Protein AF-A0A2V5W8M3-F1 (afdb_monomer_lite)

Sequence (105 aa):
MKFFTLVLGVSVAIVAWLQWWVALNKLRLDLFDRRYKVYDATRNFLGAIIREAKFTNSELFEFYARTSDAEFLFGADVVDYLGQIRKRAVHMQTAQQLFEPFASR

Structure (mmCIF, N/CA/C/O backbone):
data_AF-A0A2V5W8M3-F1
#
_entry.id   AF-A0A2V5W8M3-F1
#
loop_
_atom_site.group_PDB
_atom_site.id
_atom_site.type_symbol
_atom_site.label_atom_id
_atom_site.label_alt_id
_atom_site.label_comp_id
_atom_site.label_asym_id
_atom_site.label_entity_id
_atom_site.label_seq_id
_atom_site.pdbx_PDB_ins_code
_atom_site.Cartn_x
_atom_site.Cartn_y
_atom_site.Cartn_z
_atom_site.occupancy
_atom_site.B_iso_or_equiv
_atom_site.auth_seq_id
_atom_site.auth_comp_id
_atom_site.auth_asym_id
_atom_site.auth_atom_id
_atom_site.pdbx_PDB_model_num
ATOM 1 N N . MET A 1 1 ? 32.809 14.640 -42.524 1.00 63.12 1 MET A N 1
ATOM 2 C CA . MET A 1 1 ? 31.335 14.628 -42.347 1.00 63.12 1 MET A CA 1
ATOM 3 C C . MET A 1 1 ? 30.764 13.242 -42.019 1.00 63.12 1 MET A C 1
ATOM 5 O O . MET A 1 1 ? 30.151 13.124 -40.972 1.00 63.12 1 MET A O 1
ATOM 9 N N . LYS A 1 2 ? 31.010 12.183 -42.812 1.00 73.12 2 LYS A N 1
ATOM 10 C CA . LYS A 1 2 ? 30.435 10.828 -42.592 1.00 73.12 2 LYS A CA 1
ATOM 11 C C . LYS A 1 2 ? 30.845 10.120 -41.281 1.00 73.12 2 LYS A C 1
ATOM 13 O O . LYS A 1 2 ? 30.074 9.342 -40.734 1.00 73.12 2 LYS A O 1
ATOM 18 N N . PHE A 1 3 ? 32.043 10.395 -40.761 1.00 78.81 3 PHE A N 1
ATOM 19 C CA . PHE A 1 3 ? 32.505 9.830 -39.484 1.00 78.81 3 PHE A CA 1
ATOM 20 C C . PHE A 1 3 ? 31.733 10.399 -38.281 1.00 78.81 3 PHE A C 1
ATOM 22 O O . PHE A 1 3 ? 31.322 9.652 -37.403 1.00 78.81 3 PHE A O 1
ATOM 29 N N . PHE A 1 4 ? 31.444 11.706 -38.280 1.00 85.38 4 PHE A N 1
ATOM 30 C CA . PHE A 1 4 ? 30.681 12.358 -37.209 1.00 85.38 4 PHE A CA 1
ATOM 31 C C . PHE A 1 4 ? 29.245 11.843 -37.119 1.00 85.38 4 PHE A C 1
ATOM 33 O O . PHE A 1 4 ? 28.742 11.623 -36.024 1.00 85.38 4 PHE A O 1
ATOM 40 N N . THR A 1 5 ? 28.598 11.597 -38.261 1.00 89.38 5 THR A N 1
ATOM 41 C CA . THR A 1 5 ? 27.253 11.007 -38.290 1.00 89.38 5 THR A CA 1
ATOM 42 C C . THR A 1 5 ? 27.247 9.565 -37.784 1.00 89.38 5 THR A C 1
ATOM 44 O O . THR A 1 5 ? 26.289 9.160 -37.133 1.00 89.38 5 THR A O 1
ATOM 47 N N . LEU A 1 6 ? 28.321 8.802 -38.034 1.00 88.12 6 LEU A N 1
ATOM 48 C CA . LEU A 1 6 ? 28.472 7.443 -37.509 1.00 88.12 6 LEU A CA 1
ATOM 49 C C . LEU A 1 6 ? 28.636 7.458 -35.984 1.00 88.12 6 LEU A C 1
ATOM 51 O O . LEU A 1 6 ? 27.923 6.743 -35.287 1.00 88.12 6 LEU A O 1
ATOM 55 N N . VAL A 1 7 ? 29.531 8.309 -35.468 1.00 92.00 7 VAL A N 1
ATOM 56 C CA . VAL A 1 7 ? 29.749 8.466 -34.022 1.00 92.00 7 VAL A CA 1
ATOM 57 C C . VAL A 1 7 ? 28.460 8.906 -33.335 1.00 92.00 7 VAL A C 1
ATOM 59 O O . VAL A 1 7 ? 28.068 8.298 -32.346 1.00 92.00 7 VAL A O 1
ATOM 62 N N . LEU A 1 8 ? 27.751 9.887 -33.902 1.00 92.75 8 LEU A N 1
ATOM 63 C CA . LEU A 1 8 ? 26.470 10.346 -33.373 1.00 92.75 8 LEU A CA 1
ATOM 64 C C . LEU A 1 8 ? 25.429 9.219 -33.336 1.00 92.75 8 LEU A C 1
ATOM 66 O O . LEU A 1 8 ? 24.766 9.041 -32.319 1.00 92.75 8 LEU A O 1
ATOM 70 N N . GLY A 1 9 ? 25.307 8.436 -34.410 1.00 93.06 9 GLY A N 1
ATOM 71 C CA . GLY A 1 9 ? 24.382 7.302 -34.461 1.00 93.06 9 GLY A CA 1
ATOM 72 C C . GLY A 1 9 ? 24.689 6.246 -33.397 1.00 93.06 9 GLY A C 1
ATOM 73 O O . GLY A 1 9 ? 23.782 5.790 -32.703 1.00 93.06 9 GLY A O 1
ATOM 74 N N . VAL A 1 10 ? 25.970 5.913 -33.208 1.00 93.75 10 VAL A N 1
ATOM 75 C CA . VAL A 1 10 ? 26.413 4.982 -32.159 1.00 93.75 10 VAL A CA 1
ATOM 76 C C . VAL A 1 10 ? 26.123 5.549 -30.768 1.00 93.75 10 VAL A C 1
ATOM 78 O O . VAL A 1 10 ? 25.591 4.836 -29.920 1.00 93.75 10 VAL A O 1
ATOM 81 N N . SER A 1 11 ? 26.400 6.833 -30.529 1.00 93.06 11 SER A N 1
ATOM 82 C CA . SER A 1 11 ? 26.088 7.490 -29.256 1.00 93.06 11 SER A CA 1
ATOM 83 C C . SER A 1 11 ? 24.591 7.456 -28.945 1.00 93.06 11 SER A C 1
ATOM 85 O O . SER A 1 11 ? 24.214 7.121 -27.824 1.00 93.06 11 SER A O 1
ATOM 87 N N . VAL A 1 12 ? 23.731 7.737 -29.928 1.00 95.44 12 VAL A N 1
ATOM 88 C CA . VAL A 1 12 ? 22.270 7.663 -29.761 1.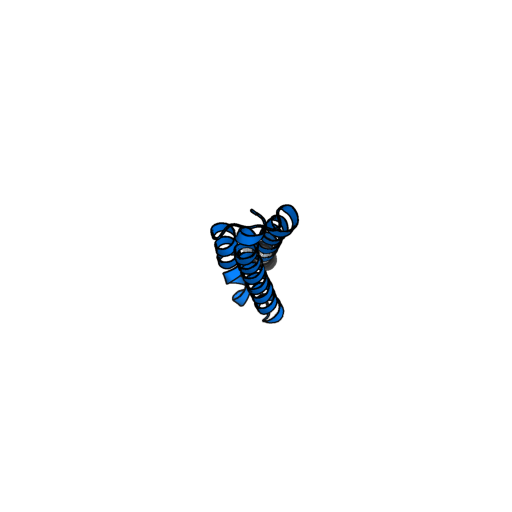00 95.44 12 VAL A CA 1
ATOM 89 C C . VAL A 1 12 ? 21.827 6.231 -29.456 1.00 95.44 12 VAL A C 1
ATOM 91 O O . VAL A 1 12 ? 21.029 6.032 -28.543 1.00 95.44 12 VAL A O 1
ATOM 94 N N . ALA A 1 13 ? 22.375 5.231 -30.152 1.00 94.38 13 ALA A N 1
ATOM 95 C CA . ALA A 1 13 ? 22.062 3.826 -29.893 1.00 94.38 13 ALA A CA 1
ATOM 96 C C . ALA A 1 13 ? 22.451 3.395 -28.466 1.00 94.38 13 ALA A C 1
ATOM 98 O O . ALA A 1 13 ? 21.671 2.725 -27.789 1.00 94.38 13 ALA A O 1
ATOM 99 N N . ILE A 1 14 ? 23.620 3.829 -27.978 1.00 95.25 14 ILE A N 1
ATOM 100 C CA . ILE A 1 14 ? 24.078 3.557 -26.606 1.00 95.25 14 ILE A CA 1
ATOM 101 C C . ILE A 1 14 ? 23.152 4.221 -25.582 1.00 95.25 14 ILE A C 1
ATOM 103 O O . ILE A 1 14 ? 22.720 3.572 -24.629 1.00 95.25 14 ILE A O 1
ATOM 107 N N . VAL A 1 15 ? 22.815 5.499 -25.773 1.00 95.50 15 VAL A N 1
ATOM 108 C CA . VAL A 1 15 ? 21.918 6.222 -24.859 1.00 95.50 15 VAL A CA 1
ATOM 109 C C . VAL A 1 15 ? 20.533 5.577 -24.831 1.00 95.50 15 VAL A C 1
ATOM 111 O O . VAL A 1 15 ? 19.990 5.374 -23.747 1.00 95.50 15 VAL A O 1
ATOM 114 N N . ALA A 1 16 ? 19.986 5.188 -25.984 1.00 93.88 16 ALA A N 1
ATOM 115 C CA . ALA A 1 16 ? 18.694 4.510 -26.064 1.00 93.88 16 ALA A CA 1
ATOM 116 C C . ALA A 1 16 ? 18.699 3.171 -25.303 1.00 93.88 16 ALA A C 1
ATOM 118 O O . ALA A 1 16 ? 17.759 2.868 -24.566 1.00 93.88 16 ALA A O 1
ATOM 119 N N . TRP A 1 17 ? 19.782 2.394 -25.412 1.00 95.06 17 TRP A N 1
ATOM 120 C CA . TRP A 1 17 ? 19.950 1.152 -24.653 1.00 95.06 17 TRP A CA 1
ATOM 121 C C . TRP A 1 17 ? 19.987 1.393 -23.137 1.00 95.06 17 TRP A C 1
ATOM 123 O O . TRP A 1 17 ? 19.315 0.701 -22.370 1.00 95.06 17 TRP A O 1
ATOM 133 N N . LEU A 1 18 ? 20.726 2.413 -22.692 1.00 94.56 18 LEU A N 1
ATOM 134 C CA . LEU A 1 18 ? 20.771 2.800 -21.280 1.00 94.56 18 LEU A CA 1
ATOM 135 C C . LEU A 1 18 ? 19.397 3.266 -20.779 1.00 94.56 18 LEU A C 1
ATOM 137 O O . LEU A 1 18 ? 18.977 2.875 -19.689 1.00 94.56 18 LEU A O 1
ATOM 141 N N . GLN A 1 19 ? 18.668 4.046 -21.581 1.00 94.00 19 GLN A N 1
ATOM 142 C CA . GLN A 1 19 ? 17.314 4.498 -21.253 1.00 94.00 19 GLN A CA 1
ATOM 143 C C . GLN A 1 19 ? 16.341 3.331 -21.080 1.00 94.00 19 GLN A C 1
ATOM 145 O O . GLN A 1 19 ? 15.547 3.344 -20.140 1.00 94.00 19 GLN A O 1
ATOM 150 N N . TRP A 1 20 ? 16.432 2.300 -21.925 1.00 93.19 20 TRP A N 1
ATOM 151 C CA . TRP A 1 20 ? 15.625 1.088 -21.782 1.00 93.19 20 TRP A CA 1
ATOM 152 C C . TRP A 1 20 ? 15.871 0.391 -20.438 1.00 93.19 20 TRP A C 1
ATOM 154 O O . TRP A 1 20 ? 14.930 0.029 -19.729 1.00 93.19 20 TRP A O 1
ATOM 164 N N . TRP A 1 21 ?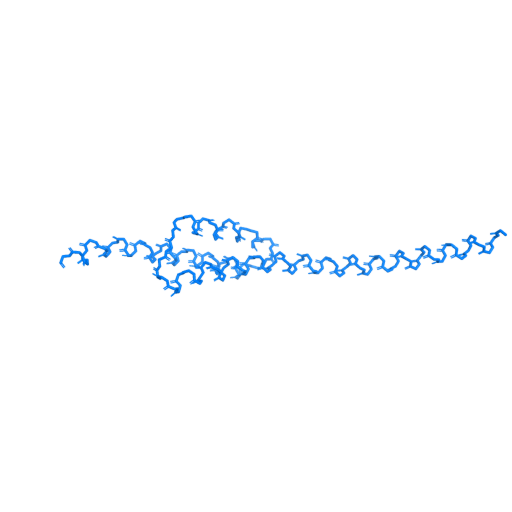 17.139 0.251 -20.046 1.00 92.38 21 TRP A N 1
ATOM 165 C CA . TRP A 1 21 ? 17.501 -0.378 -18.777 1.00 92.38 21 TRP A CA 1
ATOM 166 C C . TRP A 1 21 ? 17.018 0.432 -17.563 1.00 92.38 21 TRP A C 1
ATOM 168 O O . TRP A 1 21 ? 16.478 -0.129 -16.607 1.00 92.38 21 TRP A O 1
ATOM 178 N N . VAL A 1 22 ? 17.129 1.763 -17.626 1.00 94.56 22 VAL A N 1
ATOM 179 C CA . VAL A 1 22 ? 16.592 2.670 -16.598 1.00 94.56 22 VAL A CA 1
ATOM 180 C C . VAL A 1 22 ? 15.068 2.566 -16.508 1.00 94.56 22 VAL A C 1
ATOM 182 O O . VAL A 1 22 ? 14.536 2.478 -15.402 1.00 94.56 22 VAL A O 1
ATOM 185 N N . ALA A 1 23 ? 14.360 2.524 -17.639 1.00 93.31 23 ALA A N 1
ATOM 186 C CA . ALA A 1 23 ? 12.906 2.384 -17.665 1.00 93.31 23 ALA A CA 1
ATOM 187 C C . ALA A 1 23 ? 12.446 1.072 -17.010 1.00 93.31 23 ALA A C 1
ATOM 189 O O . ALA A 1 23 ? 11.504 1.074 -16.218 1.00 93.31 23 ALA A O 1
ATOM 190 N N . LEU A 1 24 ? 13.154 -0.033 -17.262 1.00 92.31 24 LEU A N 1
ATOM 191 C CA . LEU A 1 24 ? 12.851 -1.321 -16.638 1.00 92.31 24 LEU A CA 1
ATOM 192 C C . LEU A 1 24 ? 13.040 -1.290 -15.113 1.00 92.31 24 LEU A C 1
ATOM 194 O O . LEU A 1 24 ? 12.214 -1.822 -14.371 1.00 92.31 24 LEU A O 1
ATOM 198 N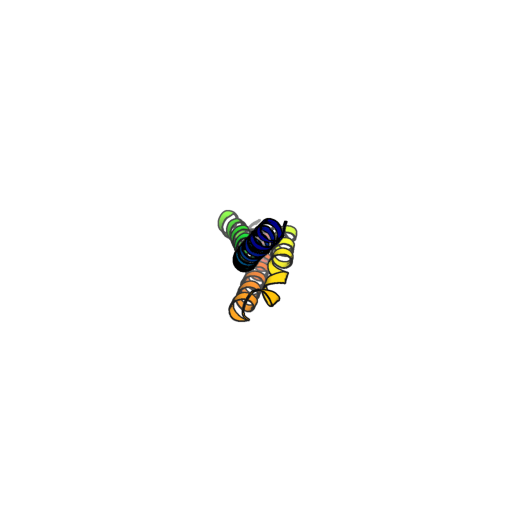 N . ASN A 1 25 ? 14.108 -0.652 -14.633 1.00 93.69 25 ASN A N 1
ATOM 199 C CA . ASN A 1 25 ? 14.336 -0.491 -13.196 1.00 93.69 25 ASN A CA 1
ATOM 200 C C . ASN A 1 25 ? 13.299 0.438 -12.555 1.00 93.69 25 ASN A C 1
ATOM 202 O O . ASN A 1 25 ? 12.822 0.152 -11.457 1.00 93.69 25 ASN A O 1
ATOM 206 N N . LYS A 1 26 ? 12.891 1.497 -13.260 1.00 93.88 26 LYS A N 1
ATOM 207 C CA . LYS A 1 26 ? 11.832 2.401 -12.808 1.00 93.88 26 LYS A CA 1
ATOM 208 C C . LYS A 1 26 ? 10.491 1.681 -12.657 1.00 93.88 26 LYS A C 1
ATOM 210 O O . LYS A 1 26 ? 9.842 1.850 -11.638 1.00 93.88 26 LYS A O 1
ATOM 215 N N . LEU A 1 27 ? 10.124 0.805 -13.595 1.00 92.31 27 LEU A N 1
ATOM 216 C CA . LEU A 1 27 ? 8.902 -0.007 -13.486 1.00 92.31 27 LEU A CA 1
ATOM 217 C C . LEU A 1 27 ? 8.879 -0.869 -12.214 1.00 92.31 27 LEU A C 1
ATOM 219 O O . LEU A 1 27 ? 7.842 -1.000 -11.566 1.00 92.31 27 LEU A O 1
ATOM 223 N N . ARG A 1 28 ? 10.025 -1.452 -11.838 1.00 92.81 28 ARG A N 1
ATOM 224 C CA . ARG A 1 28 ? 10.145 -2.242 -10.602 1.00 92.81 28 ARG A CA 1
ATOM 225 C C . ARG A 1 28 ? 10.014 -1.373 -9.354 1.00 92.81 28 ARG A C 1
ATOM 227 O O . ARG A 1 28 ? 9.344 -1.788 -8.411 1.00 92.81 28 ARG A O 1
ATOM 234 N N . LEU A 1 29 ? 10.636 -0.194 -9.362 1.00 94.81 29 LEU A N 1
ATOM 235 C CA . LEU A 1 29 ? 10.544 0.770 -8.268 1.00 94.81 29 LEU A CA 1
ATOM 236 C C . LEU A 1 29 ? 9.105 1.270 -8.092 1.00 94.81 29 LEU A C 1
ATOM 238 O O . LEU A 1 29 ? 8.574 1.204 -6.991 1.00 94.81 29 LEU A O 1
ATOM 242 N N . ASP A 1 30 ? 8.443 1.655 -9.183 1.00 94.81 30 ASP A N 1
ATOM 243 C CA . ASP A 1 30 ? 7.057 2.129 -9.160 1.00 94.81 30 ASP A CA 1
ATOM 244 C C . ASP A 1 30 ? 6.109 1.044 -8.615 1.00 94.81 30 ASP A C 1
ATOM 246 O O . ASP A 1 30 ? 5.208 1.330 -7.823 1.00 94.81 30 ASP A O 1
ATOM 250 N N . LEU A 1 31 ? 6.319 -0.227 -8.987 1.00 94.12 31 LEU A N 1
ATOM 251 C CA . LEU A 1 31 ? 5.553 -1.345 -8.430 1.00 94.12 31 LEU A CA 1
ATOM 252 C C . LEU A 1 31 ? 5.804 -1.516 -6.924 1.00 94.12 31 LEU A C 1
ATOM 254 O O . LEU A 1 31 ? 4.857 -1.747 -6.168 1.00 94.12 31 LEU A O 1
ATOM 258 N N . PHE A 1 32 ? 7.062 -1.414 -6.489 1.00 95.25 32 PHE A N 1
ATOM 259 C CA . PHE A 1 32 ? 7.422 -1.489 -5.075 1.00 95.25 32 PHE A CA 1
ATOM 260 C C . PHE A 1 32 ? 6.768 -0.360 -4.274 1.00 95.25 32 PHE A C 1
ATOM 262 O O . PHE A 1 32 ? 6.104 -0.645 -3.281 1.00 95.25 32 PHE A O 1
ATOM 269 N N . ASP A 1 33 ? 6.864 0.886 -4.733 1.00 96.00 33 ASP A N 1
ATOM 270 C CA . ASP A 1 33 ? 6.285 2.046 -4.052 1.00 96.00 33 ASP A CA 1
ATOM 271 C C . ASP A 1 33 ? 4.767 1.917 -3.906 1.00 96.00 33 ASP A C 1
ATOM 273 O O . ASP A 1 33 ? 4.203 2.210 -2.849 1.00 96.00 33 ASP A O 1
ATOM 277 N N . ARG A 1 34 ? 4.080 1.419 -4.943 1.00 95.44 34 ARG A N 1
ATOM 278 C CA . 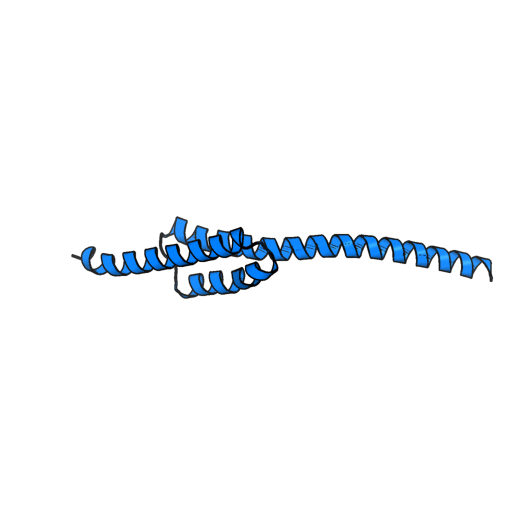ARG A 1 34 ? 2.638 1.144 -4.873 1.00 95.44 34 ARG A CA 1
ATOM 279 C C . ARG A 1 34 ? 2.310 0.078 -3.829 1.00 95.44 34 ARG A C 1
ATOM 281 O O . ARG A 1 34 ? 1.392 0.272 -3.035 1.00 95.44 34 ARG A O 1
ATOM 288 N N . ARG A 1 35 ? 3.072 -1.018 -3.783 1.00 96.12 35 ARG A N 1
ATOM 289 C CA . ARG A 1 35 ? 2.892 -2.076 -2.773 1.00 96.12 35 ARG A CA 1
ATOM 290 C C . ARG A 1 35 ? 3.198 -1.582 -1.360 1.00 96.12 35 ARG A C 1
ATOM 292 O O . ARG A 1 35 ? 2.466 -1.904 -0.425 1.00 96.12 35 ARG A O 1
ATOM 299 N N . TYR A 1 36 ? 4.239 -0.771 -1.208 1.00 96.12 36 TYR A N 1
ATOM 300 C CA . TYR A 1 36 ? 4.639 -0.206 0.073 1.00 96.12 36 TYR A CA 1
ATOM 301 C C . TYR A 1 36 ? 3.560 0.713 0.655 1.00 96.12 36 TYR A C 1
ATOM 303 O O . TYR A 1 36 ? 3.301 0.646 1.851 1.00 96.12 36 TYR A O 1
ATOM 311 N N . LYS A 1 37 ? 2.855 1.500 -0.170 1.00 96.12 37 LYS A N 1
ATOM 312 C CA . LYS A 1 37 ? 1.738 2.348 0.294 1.00 96.12 37 LYS A CA 1
ATOM 313 C C . LYS A 1 37 ? 0.629 1.556 0.993 1.00 96.12 37 LYS A C 1
ATOM 315 O O . LYS A 1 37 ? 0.127 2.002 2.022 1.00 96.12 37 LYS A O 1
ATOM 320 N N . VAL A 1 38 ? 0.268 0.385 0.465 1.00 96.88 38 VAL A N 1
ATOM 321 C CA . VAL A 1 38 ? -0.741 -0.500 1.078 1.00 96.88 38 VAL A CA 1
ATOM 322 C C . VAL A 1 38 ? -0.233 -1.053 2.411 1.00 96.88 38 VAL A C 1
ATOM 324 O O . VAL A 1 38 ? -0.960 -1.051 3.408 1.00 96.88 38 VAL A O 1
ATOM 327 N N . TYR A 1 39 ? 1.030 -1.485 2.450 1.00 96.69 39 TYR A N 1
ATOM 328 C CA . TYR A 1 39 ? 1.672 -1.951 3.678 1.00 96.69 39 TYR A CA 1
ATOM 329 C C . TYR A 1 39 ? 1.720 -0.855 4.752 1.00 96.69 39 TYR A C 1
ATOM 331 O O . TYR A 1 39 ? 1.310 -1.092 5.887 1.00 96.69 39 TYR A O 1
ATOM 339 N N . ASP A 1 40 ? 2.165 0.348 4.394 1.00 97.25 40 ASP A N 1
ATOM 340 C CA . ASP A 1 40 ? 2.287 1.481 5.309 1.00 97.25 40 ASP A CA 1
ATOM 341 C C . ASP A 1 40 ? 0.923 1.901 5.872 1.00 97.25 40 ASP A C 1
ATOM 343 O O . ASP A 1 40 ? 0.770 2.037 7.085 1.00 97.25 40 ASP A O 1
ATOM 347 N N . ALA A 1 41 ? -0.109 1.988 5.026 1.00 96.56 41 ALA A N 1
ATOM 348 C CA . ALA A 1 41 ? -1.477 2.261 5.470 1.00 96.56 41 ALA A CA 1
ATOM 349 C C . ALA A 1 41 ? -1.986 1.210 6.471 1.00 96.56 41 ALA A C 1
ATOM 351 O O . ALA A 1 41 ? -2.568 1.552 7.501 1.00 96.56 41 ALA A O 1
ATOM 352 N N . THR A 1 42 ? -1.714 -0.069 6.201 1.00 96.75 42 THR A N 1
ATOM 353 C CA . THR A 1 42 ? -2.089 -1.174 7.094 1.00 96.75 42 THR A CA 1
ATOM 354 C C . THR A 1 42 ? -1.351 -1.096 8.425 1.00 96.75 42 THR A C 1
ATOM 356 O O . THR A 1 42 ? -1.962 -1.217 9.486 1.00 96.75 42 THR A O 1
ATOM 359 N N . ARG A 1 43 ? -0.039 -0.848 8.384 1.00 96.25 43 ARG A N 1
ATOM 360 C CA . ARG A 1 43 ? 0.805 -0.701 9.571 1.00 96.25 43 ARG A CA 1
ATOM 361 C C . ARG A 1 43 ? 0.357 0.473 10.436 1.00 96.25 43 ARG A C 1
ATOM 363 O O . ARG A 1 43 ? 0.291 0.325 11.653 1.00 96.25 43 ARG A O 1
ATOM 370 N N . ASN A 1 44 ? 0.046 1.615 9.829 1.00 95.44 44 ASN A N 1
ATOM 371 C CA . ASN A 1 44 ? -0.382 2.812 10.549 1.00 95.44 44 ASN A CA 1
ATOM 372 C C . ASN A 1 44 ? -1.734 2.592 11.239 1.00 95.44 44 ASN A C 1
ATOM 374 O O . ASN A 1 44 ? -1.867 2.893 12.425 1.00 95.44 44 ASN A O 1
ATOM 378 N N . PHE A 1 45 ? -2.695 1.977 10.543 1.00 96.06 45 PHE A N 1
ATOM 379 C CA . PHE A 1 45 ? -3.999 1.645 11.120 1.00 96.06 45 PHE A CA 1
ATOM 380 C C . PHE A 1 45 ? -3.890 0.644 12.280 1.00 96.06 45 PHE A C 1
ATOM 382 O O . PHE A 1 45 ? -4.429 0.875 13.363 1.00 96.06 45 PHE A O 1
ATOM 389 N N . LEU A 1 46 ? -3.131 -0.442 12.100 1.00 95.88 46 LEU A N 1
ATOM 390 C CA . LEU A 1 46 ? -2.889 -1.409 13.175 1.00 95.88 46 LEU A CA 1
ATOM 391 C C . LEU A 1 46 ? -2.125 -0.785 14.349 1.00 95.88 46 LEU A C 1
ATOM 393 O O . LEU A 1 46 ? -2.413 -1.106 15.497 1.00 95.88 46 LEU A O 1
ATOM 397 N N . GLY A 1 47 ? -1.186 0.125 14.085 1.00 94.94 47 GLY A N 1
ATOM 398 C CA . GLY A 1 47 ? -0.457 0.854 15.121 1.00 94.94 47 GLY A CA 1
ATOM 399 C C . GLY A 1 47 ? -1.372 1.695 16.015 1.00 94.94 47 GLY A C 1
ATOM 400 O O . GLY A 1 47 ? -1.185 1.699 17.231 1.00 94.94 47 GLY A O 1
ATOM 401 N N . ALA A 1 48 ? -2.385 2.354 15.440 1.00 91.81 48 ALA A N 1
ATOM 402 C CA . ALA A 1 48 ? -3.397 3.084 16.207 1.00 91.81 48 ALA A CA 1
ATOM 403 C C . ALA A 1 48 ? -4.213 2.139 17.108 1.00 91.81 48 ALA A C 1
ATOM 405 O O . ALA A 1 48 ? -4.329 2.374 18.313 1.00 91.81 48 ALA A O 1
ATOM 406 N N . ILE A 1 49 ? -4.670 1.008 16.554 1.00 94.06 49 ILE A N 1
ATOM 407 C CA . ILE A 1 49 ? -5.413 -0.017 17.303 1.00 94.06 49 ILE A CA 1
ATOM 408 C C . ILE A 1 49 ? -4.574 -0.589 18.449 1.00 94.06 49 ILE A C 1
ATOM 410 O O . ILE A 1 49 ? -5.072 -0.725 19.559 1.00 94.06 49 ILE A O 1
ATOM 414 N N . ILE A 1 50 ? -3.304 -0.922 18.214 1.00 93.62 50 ILE A N 1
ATOM 415 C CA . ILE A 1 50 ? -2.436 -1.505 19.248 1.00 93.62 50 ILE A CA 1
ATOM 416 C C . ILE A 1 50 ? -2.180 -0.505 20.384 1.00 93.62 50 ILE A C 1
ATOM 418 O O . ILE A 1 50 ? -2.091 -0.912 21.540 1.00 93.62 50 ILE A O 1
ATOM 422 N N . ARG A 1 51 ? -2.063 0.793 20.073 1.00 91.62 51 ARG A N 1
ATOM 423 C CA . ARG A 1 51 ? -1.745 1.829 21.063 1.00 91.62 51 ARG A CA 1
ATOM 424 C C . ARG A 1 51 ? -2.924 2.156 21.975 1.00 91.62 51 ARG A C 1
ATOM 426 O O . ARG A 1 51 ? -2.739 2.275 23.180 1.00 91.62 51 ARG A O 1
ATOM 433 N N . GLU A 1 52 ? -4.108 2.346 21.402 1.00 88.19 52 GLU A N 1
ATOM 434 C CA . GLU A 1 52 ? -5.255 2.917 22.127 1.00 88.19 52 GLU A CA 1
ATOM 435 C C . GLU A 1 52 ? -6.426 1.942 22.257 1.00 88.19 52 GLU A C 1
ATOM 437 O O . GLU A 1 52 ? -7.422 2.257 22.904 1.00 88.19 52 GLU A O 1
ATOM 442 N N . ALA A 1 53 ? -6.335 0.768 21.621 1.00 88.69 53 ALA A N 1
ATOM 443 C CA . ALA A 1 53 ? -7.447 -0.157 21.423 1.00 88.69 53 ALA A CA 1
ATOM 444 C C . ALA A 1 53 ? -8.689 0.521 20.827 1.00 88.69 53 ALA A C 1
ATOM 446 O O . ALA A 1 53 ? -9.772 -0.036 20.892 1.00 88.69 53 ALA A O 1
ATOM 447 N N . LYS A 1 54 ? -8.567 1.711 20.241 1.00 90.31 54 LYS A N 1
ATOM 448 C CA . LYS A 1 54 ? -9.663 2.500 19.681 1.00 90.31 54 LYS A CA 1
ATOM 449 C C . LYS A 1 54 ? -9.201 3.095 18.356 1.00 90.31 54 LYS A C 1
ATOM 451 O O . LYS A 1 54 ? -8.007 3.240 18.110 1.00 90.31 54 LYS A O 1
ATOM 456 N N . PHE A 1 55 ? -10.162 3.396 17.497 1.00 93.50 55 PHE A N 1
ATOM 457 C CA . PHE A 1 55 ? -9.949 4.113 16.247 1.00 93.50 55 PHE A CA 1
ATOM 458 C C . PHE A 1 55 ? -11.237 4.852 15.874 1.00 93.50 55 PHE A C 1
ATOM 460 O O . PHE A 1 55 ? -12.344 4.484 16.286 1.00 93.50 55 PHE A O 1
ATOM 467 N N . THR A 1 56 ? -11.094 5.906 15.086 1.00 92.75 56 THR A N 1
ATOM 468 C CA . THR A 1 56 ? -12.193 6.715 14.565 1.00 92.75 56 THR A CA 1
ATOM 469 C C . THR A 1 56 ? -12.730 6.145 13.253 1.00 92.75 56 THR A C 1
ATOM 471 O O . THR A 1 56 ? -12.023 5.486 12.490 1.00 92.75 56 THR A O 1
ATOM 474 N N . ASN A 1 57 ? -13.982 6.463 12.919 1.00 91.38 57 ASN A N 1
ATOM 475 C CA . ASN A 1 57 ? -14.552 6.082 11.620 1.00 91.38 57 ASN A CA 1
ATOM 476 C C . ASN A 1 57 ? -13.757 6.666 10.439 1.00 91.38 57 ASN A C 1
ATOM 478 O O . ASN A 1 57 ? -13.700 6.050 9.378 1.00 91.38 57 ASN A O 1
ATOM 482 N N . SER A 1 58 ? -13.119 7.825 10.638 1.00 93.88 58 SER A N 1
ATOM 483 C CA . SER A 1 58 ? -12.239 8.437 9.641 1.00 93.88 58 SER A CA 1
ATOM 484 C C . SER A 1 58 ? -10.995 7.587 9.388 1.00 93.88 58 SER A C 1
ATOM 486 O O . SER A 1 58 ? -10.659 7.351 8.234 1.00 93.88 58 SER A O 1
ATOM 488 N N . GLU A 1 59 ? -10.342 7.076 10.435 1.00 94.31 59 GLU A N 1
ATOM 489 C CA . GLU A 1 59 ? -9.162 6.207 10.296 1.00 94.31 59 GLU A CA 1
ATOM 490 C C . GLU A 1 59 ? -9.509 4.871 9.630 1.00 94.31 59 GLU A C 1
ATOM 492 O O . GLU A 1 59 ? -8.753 4.378 8.795 1.00 94.31 59 GLU A O 1
ATOM 497 N N . LEU A 1 60 ? -10.682 4.304 9.939 1.00 94.75 60 LEU A N 1
ATOM 498 C CA . LEU A 1 60 ? -11.172 3.099 9.265 1.00 94.75 60 LEU A CA 1
ATOM 499 C C . LEU A 1 60 ? -11.431 3.345 7.772 1.00 94.75 60 LEU A C 1
ATOM 501 O O . LEU A 1 60 ? -11.089 2.507 6.934 1.00 94.75 60 LEU A O 1
ATOM 505 N N . PHE A 1 61 ? -12.043 4.484 7.436 1.00 94.94 61 PHE A N 1
ATOM 506 C CA . PHE A 1 61 ? -12.282 4.865 6.048 1.00 94.94 61 PHE A CA 1
ATOM 507 C C . PHE A 1 61 ? -10.972 5.147 5.309 1.00 94.94 61 PHE A C 1
ATOM 509 O O . PHE A 1 61 ? -10.807 4.693 4.180 1.00 94.94 61 PHE A O 1
ATOM 516 N N . GLU A 1 62 ? -10.017 5.829 5.947 1.00 95.75 62 GLU A N 1
ATOM 517 C CA . GLU A 1 62 ? -8.697 6.076 5.370 1.00 95.75 62 GLU A CA 1
ATOM 518 C C . GLU A 1 62 ? -7.961 4.760 5.100 1.00 95.75 62 GLU A C 1
ATOM 520 O O . GLU A 1 62 ? -7.446 4.572 3.997 1.00 95.75 62 GLU A O 1
ATOM 525 N N . PHE A 1 63 ? -7.968 3.821 6.052 1.00 96.00 63 PHE A N 1
ATOM 526 C CA . PHE A 1 63 ? -7.417 2.482 5.846 1.00 96.00 63 PHE A CA 1
ATOM 527 C C . PHE A 1 63 ? -8.052 1.802 4.628 1.00 96.00 63 PHE A C 1
ATOM 529 O O . PHE A 1 63 ? -7.337 1.313 3.754 1.00 96.00 63 PHE A O 1
ATOM 536 N N . TYR A 1 64 ? -9.383 1.817 4.520 1.00 94.62 64 TYR A N 1
ATOM 537 C CA . TYR A 1 64 ? -10.085 1.227 3.379 1.00 94.62 64 TYR A CA 1
ATOM 538 C C . TYR A 1 64 ? -9.723 1.910 2.049 1.00 94.62 64 TYR A C 1
ATOM 540 O O . TYR A 1 64 ? -9.394 1.233 1.077 1.00 94.62 64 TYR A O 1
ATOM 548 N N . ALA A 1 65 ? -9.713 3.243 2.006 1.00 95.56 65 ALA A N 1
ATOM 549 C CA . ALA A 1 65 ? -9.385 4.004 0.804 1.00 95.56 65 ALA A CA 1
ATOM 550 C C . ALA A 1 65 ? -7.939 3.757 0.347 1.00 95.56 65 ALA A C 1
ATOM 552 O O . ALA A 1 65 ? -7.697 3.469 -0.824 1.00 95.56 65 ALA A O 1
ATOM 553 N N . ARG A 1 66 ? -6.976 3.804 1.273 1.00 95.25 66 ARG A N 1
ATOM 554 C CA . ARG A 1 66 ? -5.539 3.625 0.994 1.00 95.25 66 ARG A CA 1
ATOM 555 C C . ARG A 1 66 ? -5.167 2.193 0.612 1.00 95.25 66 ARG A C 1
ATOM 557 O O . ARG A 1 66 ? -4.108 1.983 0.027 1.00 95.25 66 ARG A O 1
ATOM 564 N N . THR A 1 67 ? -6.007 1.220 0.954 1.00 96.12 67 THR A N 1
ATOM 565 C CA . THR A 1 67 ? -5.797 -0.197 0.629 1.00 96.12 67 THR A CA 1
ATOM 566 C C . THR A 1 67 ? -6.659 -0.685 -0.537 1.00 96.12 67 THR A C 1
ATOM 568 O O . THR A 1 67 ? -6.507 -1.829 -0.952 1.00 96.12 67 THR A O 1
ATOM 571 N N . SER A 1 68 ? -7.505 0.173 -1.121 1.00 93.25 68 SER A N 1
ATOM 572 C CA . SER A 1 68 ? -8.370 -0.175 -2.263 1.00 93.25 68 SER A CA 1
ATOM 573 C C . SER A 1 68 ? -7.595 -0.657 -3.496 1.00 93.25 68 SER A C 1
ATOM 575 O O . SER A 1 68 ? -8.000 -1.618 -4.143 1.00 93.25 68 SER A O 1
ATOM 577 N N . ASP A 1 69 ? -6.419 -0.080 -3.756 1.00 93.38 69 ASP A N 1
ATOM 578 C CA . ASP A 1 69 ? -5.538 -0.482 -4.859 1.00 93.38 69 ASP A CA 1
ATOM 579 C C . ASP A 1 69 ? -4.952 -1.897 -4.696 1.00 93.38 69 ASP A C 1
ATOM 581 O O . ASP A 1 69 ? -4.334 -2.421 -5.629 1.00 93.38 69 ASP A O 1
ATOM 585 N N . ALA A 1 70 ? -5.105 -2.526 -3.524 1.00 95.12 70 ALA A N 1
ATOM 586 C CA . ALA A 1 70 ? -4.521 -3.832 -3.240 1.00 95.12 70 ALA A CA 1
ATOM 587 C C . ALA A 1 70 ? -5.013 -4.923 -4.202 1.00 95.12 70 ALA A C 1
ATOM 589 O O . ALA A 1 70 ? -4.221 -5.795 -4.557 1.00 95.12 70 ALA A O 1
ATOM 590 N N . GLU A 1 71 ? -6.259 -4.830 -4.680 1.00 94.25 71 GLU A N 1
ATOM 591 C CA . GLU A 1 71 ? -6.846 -5.765 -5.653 1.00 94.25 71 GLU A CA 1
ATOM 592 C C . GLU A 1 71 ? -6.063 -5.810 -6.975 1.00 94.25 71 GLU A C 1
ATOM 594 O O . GLU A 1 71 ? -5.984 -6.849 -7.624 1.00 94.25 71 GLU A O 1
ATOM 599 N N . PHE A 1 72 ? -5.407 -4.706 -7.345 1.00 94.50 72 PHE A N 1
ATOM 600 C CA . PHE A 1 72 ? -4.598 -4.617 -8.563 1.00 94.50 72 PHE A CA 1
ATOM 601 C C . PHE A 1 72 ? -3.111 -4.924 -8.338 1.00 94.50 72 PHE A C 1
ATOM 603 O O . PHE A 1 72 ? -2.362 -5.100 -9.300 1.00 94.50 72 PHE A O 1
ATOM 610 N N . LEU A 1 73 ? -2.648 -4.917 -7.085 1.00 94.62 73 LEU A N 1
ATOM 611 C CA . LEU A 1 73 ? -1.225 -4.987 -6.730 1.00 94.62 73 LEU A CA 1
ATOM 612 C C . LEU A 1 73 ? -0.794 -6.347 -6.174 1.00 94.62 73 LEU A C 1
ATOM 614 O O . LEU A 1 73 ? 0.399 -6.689 -6.248 1.00 94.62 73 LEU A O 1
ATOM 618 N N . PHE A 1 74 ? -1.744 -7.089 -5.607 1.00 95.62 74 PHE A N 1
ATOM 619 C CA . PHE A 1 74 ? -1.523 -8.323 -4.864 1.00 95.62 74 PHE A CA 1
ATOM 620 C C . PHE A 1 74 ? -2.489 -9.432 -5.290 1.00 95.62 74 PHE A C 1
ATOM 622 O O . PHE A 1 74 ? -3.437 -9.205 -6.037 1.00 95.62 74 PHE A O 1
AT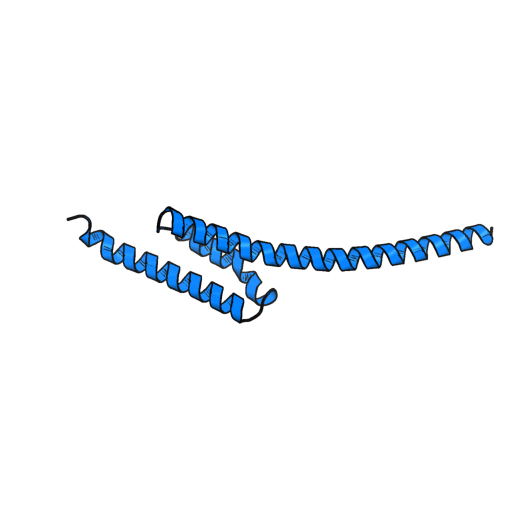OM 629 N N . GLY 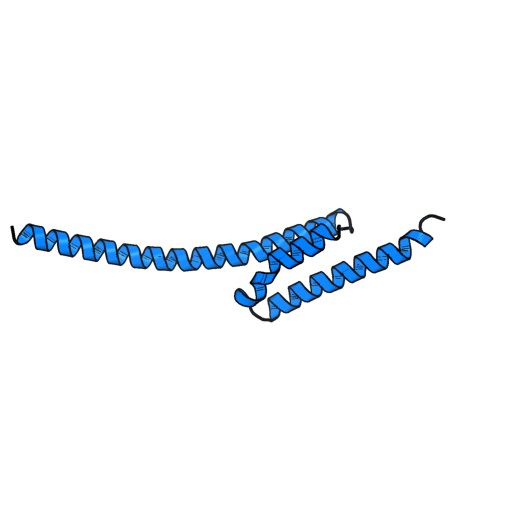A 1 75 ? -2.216 -10.649 -4.819 1.00 94.75 75 GLY A N 1
ATOM 630 C CA . GLY A 1 75 ? -3.135 -11.772 -4.949 1.00 94.75 75 GLY A CA 1
ATOM 631 C C . GLY A 1 75 ? -4.305 -11.685 -3.966 1.00 94.75 75 GLY A C 1
ATOM 632 O O . GLY A 1 75 ? -4.343 -10.838 -3.069 1.00 94.75 75 GLY A O 1
ATOM 633 N N . ALA A 1 76 ? -5.257 -12.606 -4.136 1.00 95.31 76 ALA A N 1
ATOM 634 C CA . ALA A 1 76 ? -6.447 -12.705 -3.292 1.00 95.31 76 ALA A CA 1
ATOM 635 C C . ALA A 1 76 ? -6.109 -12.914 -1.807 1.00 95.31 76 ALA A C 1
ATOM 637 O O . ALA A 1 76 ? -6.821 -12.421 -0.943 1.00 95.31 76 ALA A O 1
ATOM 638 N N . ASP A 1 77 ? -4.987 -13.565 -1.506 1.00 96.75 77 ASP A N 1
ATOM 639 C CA . ASP A 1 77 ? -4.492 -13.794 -0.149 1.00 96.75 77 ASP A CA 1
ATOM 640 C C . ASP A 1 77 ? -4.334 -12.494 0.657 1.00 96.75 77 ASP A C 1
ATOM 642 O O . ASP A 1 77 ? -4.815 -12.389 1.789 1.00 96.75 77 ASP A O 1
ATOM 646 N N . VAL A 1 78 ? -3.706 -11.477 0.065 1.00 96.12 78 VAL A N 1
ATOM 647 C CA . VAL A 1 78 ? -3.497 -10.178 0.718 1.00 96.12 78 VAL A CA 1
ATOM 648 C C . VAL A 1 78 ? -4.802 -9.391 0.790 1.00 96.12 78 VAL A C 1
ATOM 650 O O . VAL A 1 78 ? -5.105 -8.793 1.824 1.00 96.12 78 VAL A O 1
ATOM 653 N N . VAL A 1 79 ? -5.595 -9.404 -0.282 1.00 96.50 79 VAL A N 1
ATOM 654 C CA . VAL A 1 79 ? -6.884 -8.697 -0.345 1.00 96.50 79 VAL A CA 1
ATOM 655 C C . VAL A 1 79 ? -7.848 -9.236 0.715 1.00 96.50 79 VAL A C 1
ATOM 657 O O . VAL A 1 79 ? -8.442 -8.465 1.476 1.00 96.50 79 VAL A O 1
ATOM 660 N N . ASP A 1 80 ? -7.937 -10.557 0.842 1.00 97.38 80 ASP A N 1
ATOM 661 C CA . ASP A 1 80 ? -8.753 -11.226 1.850 1.00 97.38 80 ASP A CA 1
ATOM 662 C C . ASP A 1 80 ? -8.264 -10.910 3.261 1.00 97.38 80 ASP A C 1
ATOM 664 O O . ASP A 1 80 ? -9.072 -10.674 4.166 1.00 97.38 80 ASP A O 1
ATOM 668 N N . TYR A 1 81 ? -6.947 -10.858 3.466 1.00 96.75 81 TYR A N 1
ATOM 669 C CA . TYR A 1 81 ? -6.368 -10.504 4.756 1.00 96.75 81 TYR A CA 1
ATOM 670 C C . TYR A 1 81 ? -6.706 -9.064 5.172 1.00 96.75 81 TYR A C 1
ATOM 672 O O . TYR A 1 81 ? -7.151 -8.836 6.300 1.00 96.75 81 TYR A O 1
ATOM 680 N N . LEU A 1 82 ? -6.601 -8.097 4.257 1.00 97.00 82 LEU A N 1
ATOM 681 C CA . LEU A 1 82 ? -7.033 -6.713 4.492 1.00 97.00 82 LEU A CA 1
ATOM 682 C C . LEU A 1 82 ? -8.534 -6.645 4.814 1.00 97.00 82 LEU A C 1
ATOM 684 O O . LEU A 1 82 ? -8.960 -5.944 5.740 1.00 97.00 82 LEU A O 1
ATOM 688 N N . GLY A 1 83 ? -9.341 -7.446 4.114 1.00 96.44 83 GLY A N 1
ATOM 689 C CA . GLY A 1 83 ? -10.762 -7.618 4.403 1.00 96.44 83 GLY A CA 1
ATOM 690 C C . GLY A 1 83 ? -11.025 -8.150 5.815 1.00 96.44 83 GLY A C 1
ATOM 691 O O . GLY A 1 83 ? -11.929 -7.660 6.500 1.00 96.44 83 GLY A O 1
ATOM 692 N N . GLN A 1 84 ? -10.229 -9.114 6.280 1.00 97.38 84 GLN A N 1
ATOM 693 C CA . GLN A 1 84 ? -10.308 -9.648 7.640 1.00 97.38 84 GLN A CA 1
ATOM 694 C C . GLN A 1 84 ? -9.924 -8.609 8.694 1.00 97.38 84 GLN A C 1
ATOM 696 O O . GLN A 1 84 ? -10.627 -8.506 9.700 1.00 97.38 84 GLN A O 1
ATOM 701 N N . ILE A 1 85 ? -8.868 -7.818 8.466 1.00 96.44 85 ILE A N 1
ATOM 702 C CA . ILE A 1 85 ? -8.480 -6.719 9.365 1.00 96.44 85 ILE A CA 1
ATOM 703 C C . ILE A 1 85 ? -9.655 -5.758 9.541 1.00 96.44 85 ILE A C 1
ATOM 705 O O . ILE A 1 85 ? -10.063 -5.490 10.669 1.00 96.44 85 ILE A O 1
ATOM 709 N N . ARG A 1 86 ? -10.261 -5.309 8.435 1.00 94.94 86 ARG A N 1
ATOM 710 C CA . ARG A 1 86 ? -11.422 -4.409 8.467 1.00 94.94 86 ARG A CA 1
ATOM 711 C C . ARG A 1 86 ? -12.590 -5.005 9.252 1.00 94.94 86 ARG A C 1
ATOM 713 O O . ARG A 1 86 ? -13.146 -4.335 10.117 1.00 94.94 86 ARG A O 1
ATOM 720 N N . LYS A 1 87 ? -12.956 -6.263 8.974 1.00 96.12 87 LYS A N 1
ATOM 721 C CA . LYS A 1 87 ? -14.047 -6.952 9.686 1.00 96.12 87 LYS A CA 1
ATOM 722 C C . LYS A 1 87 ? -13.775 -7.004 11.189 1.00 96.12 87 LYS A C 1
ATOM 724 O O . LYS A 1 87 ? -14.638 -6.635 11.979 1.00 96.12 87 LYS A O 1
ATOM 729 N N . ARG A 1 88 ? -12.570 -7.417 11.590 1.00 95.81 88 ARG A N 1
ATOM 730 C CA . ARG A 1 88 ? -12.176 -7.509 13.005 1.00 95.81 88 ARG A CA 1
ATOM 731 C C . ARG A 1 88 ? -12.156 -6.145 13.689 1.00 95.81 88 ARG A C 1
ATOM 733 O O . ARG A 1 88 ? -12.621 -6.048 14.819 1.00 95.81 88 ARG A O 1
ATOM 740 N N . ALA A 1 89 ? -11.683 -5.105 13.006 1.00 95.00 89 ALA A N 1
ATOM 741 C CA . ALA A 1 89 ? -11.694 -3.743 13.527 1.00 95.00 89 ALA A CA 1
ATOM 742 C C . ALA A 1 89 ? -13.128 -3.269 13.816 1.00 95.00 89 ALA A C 1
ATOM 744 O O . ALA A 1 89 ? -13.409 -2.818 14.924 1.00 95.00 89 ALA A O 1
ATOM 745 N N . VAL A 1 90 ? -14.057 -3.454 12.870 1.00 94.94 90 VAL A N 1
ATOM 746 C CA . VAL A 1 90 ? -15.479 -3.120 13.070 1.00 94.94 90 VAL A CA 1
ATOM 747 C C . VAL A 1 90 ? -16.071 -3.913 14.235 1.00 94.94 90 VAL A C 1
ATOM 749 O O . VAL A 1 90 ? -16.691 -3.324 15.114 1.00 94.94 90 VAL A O 1
ATOM 752 N N . HIS A 1 91 ? -15.826 -5.226 14.303 1.00 94.81 91 HIS A N 1
ATOM 753 C CA . HIS A 1 91 ? -16.288 -6.048 15.426 1.00 94.81 91 HIS A CA 1
ATOM 754 C C . HIS A 1 91 ? -15.761 -5.552 16.778 1.00 94.81 91 HIS A C 1
ATOM 756 O O . HIS A 1 91 ? -16.525 -5.501 17.739 1.00 94.81 91 HIS A O 1
ATOM 762 N N . MET A 1 92 ? -14.486 -5.161 16.853 1.00 93.88 92 MET A N 1
ATOM 763 C CA . MET A 1 92 ? -13.888 -4.597 18.064 1.00 93.88 92 MET A CA 1
ATOM 764 C C . MET A 1 92 ? -14.592 -3.300 18.481 1.00 93.88 92 MET A C 1
ATOM 766 O O . MET A 1 92 ? -14.971 -3.159 19.641 1.00 93.88 92 MET A O 1
ATOM 770 N N . GLN A 1 93 ? -14.814 -2.382 17.537 1.00 92.81 93 GLN A N 1
ATOM 771 C CA . GLN A 1 93 ? -15.477 -1.103 17.798 1.00 92.81 93 GLN A CA 1
ATOM 772 C C . GLN A 1 93 ? -16.929 -1.301 18.256 1.00 92.81 93 GLN A C 1
ATOM 774 O O . GLN A 1 93 ? -17.353 -0.698 19.241 1.00 92.81 93 GLN A O 1
ATOM 779 N N . THR A 1 94 ? -17.683 -2.182 17.592 1.00 92.38 94 THR A N 1
ATOM 780 C CA . THR A 1 94 ? -19.057 -2.514 17.993 1.00 92.38 94 THR A CA 1
ATOM 781 C C . THR A 1 94 ? -19.094 -3.155 19.379 1.00 92.38 94 THR A C 1
ATOM 783 O O . THR A 1 94 ? -19.924 -2.776 20.200 1.00 92.38 94 THR A O 1
ATOM 786 N N . ALA A 1 95 ? -18.184 -4.088 19.677 1.00 91.88 95 ALA A N 1
ATOM 787 C CA . ALA A 1 95 ? -18.105 -4.704 20.999 1.00 91.88 95 ALA A CA 1
ATOM 788 C C . ALA A 1 95 ? -17.833 -3.654 22.087 1.00 91.88 95 ALA A C 1
ATOM 790 O O . ALA A 1 95 ? -18.525 -3.630 23.098 1.00 91.88 95 ALA A O 1
ATOM 791 N N . GLN A 1 96 ? -16.891 -2.737 21.861 1.00 89.25 96 GLN A N 1
ATOM 792 C CA . GLN A 1 96 ? -16.599 -1.653 22.805 1.00 89.25 96 GLN A CA 1
ATOM 793 C C . GLN A 1 96 ? -17.805 -0.753 23.059 1.00 89.25 96 GLN A C 1
ATOM 795 O O . GLN A 1 96 ? -18.120 -0.481 24.213 1.00 89.25 96 GLN A O 1
ATOM 800 N N . GLN A 1 97 ? -18.518 -0.350 22.004 1.00 88.88 97 GLN A N 1
ATOM 801 C CA . GLN A 1 97 ? -19.738 0.453 22.125 1.00 88.88 97 GLN A CA 1
ATOM 802 C C . GLN A 1 97 ? -20.829 -0.259 22.934 1.00 88.88 97 GLN A C 1
ATOM 804 O O . GLN A 1 97 ? -21.544 0.386 23.695 1.00 88.88 97 GLN A O 1
ATOM 809 N N . LEU A 1 98 ? -20.942 -1.583 22.798 1.00 90.94 98 LEU A N 1
ATOM 810 C CA . LEU A 1 98 ? -21.881 -2.385 23.583 1.00 90.94 98 LEU A CA 1
ATOM 811 C C . LEU A 1 98 ? -21.478 -2.493 25.063 1.00 90.94 98 LEU A C 1
ATOM 813 O O . LEU A 1 98 ? -22.362 -2.569 25.912 1.00 90.94 98 LEU A O 1
ATOM 817 N N . PHE A 1 99 ? -20.180 -2.490 25.387 1.00 85.81 99 PHE A N 1
ATOM 818 C CA . PHE A 1 99 ? -19.685 -2.602 26.767 1.00 85.81 99 PHE A CA 1
ATOM 819 C C . PHE A 1 99 ? -19.592 -1.263 27.522 1.00 85.81 99 PHE A C 1
ATOM 821 O O . PHE A 1 99 ? -19.768 -1.256 28.740 1.00 85.81 99 PHE A O 1
ATOM 828 N N . GLU A 1 100 ? -19.370 -0.131 26.842 1.00 79.12 100 GLU A N 1
ATOM 829 C CA . GLU A 1 100 ? -19.319 1.214 27.455 1.00 79.12 100 GLU A CA 1
ATOM 830 C C . GLU A 1 100 ? -20.492 1.542 28.419 1.00 79.12 100 GLU A C 1
ATOM 832 O O . GLU A 1 100 ? -20.224 2.037 29.521 1.00 79.12 100 GLU A O 1
ATOM 837 N N . PRO A 1 101 ? -21.775 1.230 28.119 1.00 73.56 101 PRO A N 1
ATOM 838 C CA . PRO A 1 101 ? -22.877 1.496 29.052 1.00 73.56 101 PRO A CA 1
ATOM 839 C C . PRO A 1 101 ? -22.836 0.654 30.341 1.00 73.56 101 PRO A C 1
ATOM 841 O O . PRO A 1 101 ? -23.507 1.003 31.311 1.00 73.56 101 PRO A O 1
ATOM 844 N N . PHE A 1 102 ? -22.066 -0.438 30.381 1.00 67.88 102 PHE A N 1
ATOM 845 C CA . PHE A 1 102 ? -21.902 -1.275 31.576 1.00 67.88 102 PHE A CA 1
ATOM 846 C C . PHE A 1 102 ? -20.692 -0.877 32.430 1.00 67.88 102 PHE A C 1
ATOM 848 O O . PHE A 1 102 ? -20.683 -1.167 33.620 1.00 67.88 102 PHE A O 1
ATOM 855 N N . ALA A 1 103 ? -19.691 -0.209 31.849 1.00 64.88 103 ALA A N 1
ATOM 856 C CA . ALA A 1 103 ? -18.478 0.222 32.554 1.00 64.88 103 ALA A CA 1
ATOM 857 C C . ALA A 1 103 ? -18.645 1.542 33.335 1.00 64.88 103 ALA A C 1
ATOM 859 O O . ALA A 1 103 ? -17.776 1.909 34.119 1.00 64.88 103 ALA A O 1
ATOM 860 N N . SER A 1 104 ? -19.741 2.269 33.101 1.00 60.41 104 SER A N 1
ATOM 861 C CA . SER A 1 104 ? -20.048 3.584 33.687 1.00 60.41 104 SER A CA 1
ATOM 862 C C . SER A 1 104 ? -21.030 3.525 34.872 1.00 60.41 104 SER A C 1
ATOM 864 O O . SER A 1 104 ? -21.608 4.549 35.241 1.00 60.41 104 SER A O 1
ATOM 866 N N . ARG A 1 105 ? -21.219 2.342 35.474 1.00 49.31 105 ARG A N 1
ATOM 867 C CA . ARG A 1 105 ? -21.985 2.125 36.712 1.00 49.31 105 ARG A CA 1
ATOM 868 C C . ARG A 1 105 ? -21.097 1.653 37.852 1.00 49.31 105 ARG A C 1
ATOM 870 O O . ARG A 1 105 ? -20.175 0.859 37.574 1.00 49.31 105 ARG A O 1
#

Radius of gyration: 24.88 Å; chains: 1; bounding box: 55×28×79 Å

Foldseek 3Di:
DVVVVVVVVVVVVVVVVVVVVVVVVVVVVVLVVLVVQLVVLVVVLVVVCVPPVDDDPVSLVSNCVSNVCVVVNDDPVVVVVSVVVSVVSVVSHVVCVVCVVVVVD

Secondary structure (DSSP, 8-state):
-HHHHHHHHHHHHHHHHHHHHHHHHHHHHHHHHHHHHHHHHHHHHHHHHHHHS---HHHHHHHHHHHTTHHHHS-HHHHHHHHHHHHHHHHHHHHHHHHHHHHT-

pLDDT: mean 91.83, std 8.16, range [49.31, 97.38]